Protein AF-A0A955EM71-F1 (afdb_monomer_lite)

Structure (mmCIF, N/CA/C/O backbone):
data_AF-A0A955EM71-F1
#
_entry.id   AF-A0A955EM71-F1
#
loop_
_atom_site.group_PDB
_atom_site.id
_atom_site.type_symbol
_atom_site.label_atom_id
_atom_site.label_alt_id
_atom_site.label_comp_id
_atom_site.label_asym_id
_atom_site.label_entity_id
_atom_site.label_seq_id
_atom_site.pdbx_PDB_ins_code
_atom_site.Cartn_x
_atom_site.Cartn_y
_atom_site.Cartn_z
_atom_site.occupancy
_atom_site.B_iso_or_equiv
_atom_site.auth_seq_id
_atom_site.auth_comp_id
_atom_site.auth_asym_id
_atom_site.auth_atom_id
_atom_site.pdbx_PDB_model_num
ATOM 1 N N . MET A 1 1 ? -5.332 15.542 6.026 1.00 50.16 1 MET A N 1
ATOM 2 C CA . MET A 1 1 ? -4.332 14.637 5.417 1.00 50.16 1 MET A CA 1
ATOM 3 C C . MET A 1 1 ? -4.246 15.024 3.957 1.00 50.16 1 MET A C 1
ATOM 5 O O . MET A 1 1 ? -5.285 15.020 3.312 1.00 50.16 1 MET A O 1
ATOM 9 N N . SER A 1 2 ? -3.079 15.466 3.499 1.00 53.59 2 SER A N 1
ATOM 10 C CA . SER A 1 2 ? -2.842 15.861 2.108 1.00 53.59 2 SER A CA 1
ATOM 11 C C . SER A 1 2 ? -3.211 14.728 1.152 1.00 53.59 2 SER A C 1
ATOM 13 O O . SER A 1 2 ? -2.983 13.557 1.464 1.00 53.59 2 SER A O 1
ATOM 15 N N . ASP A 1 3 ? -3.807 15.078 0.014 1.00 66.94 3 ASP A N 1
ATOM 16 C CA . ASP A 1 3 ? -4.142 14.113 -1.027 1.00 66.94 3 ASP A CA 1
ATOM 17 C C . ASP A 1 3 ? -2.846 13.461 -1.525 1.00 66.94 3 ASP A C 1
ATOM 19 O O . ASP A 1 3 ? -1.905 14.137 -1.951 1.00 66.94 3 ASP A O 1
ATOM 23 N N . VAL A 1 4 ? -2.739 12.142 -1.375 1.00 77.75 4 VAL A N 1
ATOM 24 C CA . VAL A 1 4 ? -1.519 11.417 -1.731 1.00 77.75 4 VAL A CA 1
ATOM 25 C C . VAL A 1 4 ? -1.527 11.208 -3.240 1.00 77.75 4 VAL A C 1
ATOM 27 O O . VAL A 1 4 ? -2.297 10.399 -3.746 1.00 77.75 4 VAL A O 1
ATOM 30 N N . GLN A 1 5 ? -0.646 11.900 -3.964 1.00 90.12 5 GLN A N 1
ATOM 31 C CA . GLN A 1 5 ? -0.513 11.713 -5.409 1.00 90.12 5 GLN 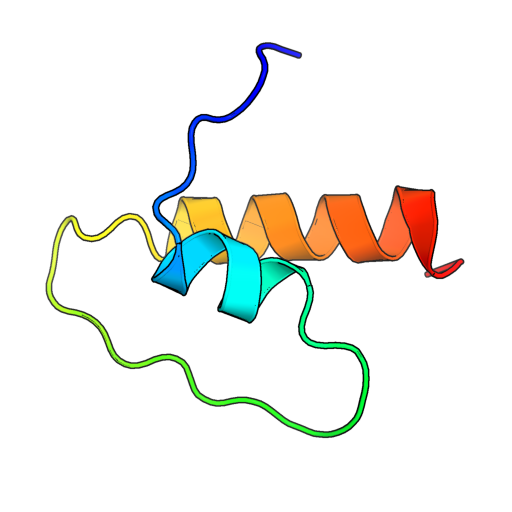A CA 1
ATOM 32 C C . GLN A 1 5 ? 0.096 10.334 -5.723 1.00 9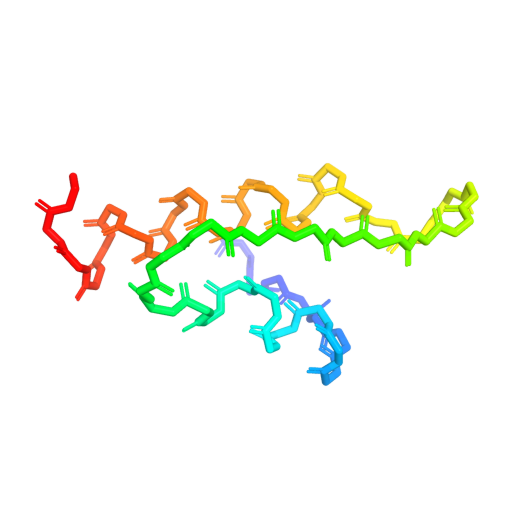0.12 5 GLN A C 1
ATOM 34 O O . GLN A 1 5 ? 1.281 10.088 -5.464 1.00 90.12 5 GLN A O 1
ATOM 39 N N . LEU A 1 6 ? -0.720 9.431 -6.272 1.00 95.50 6 LEU A N 1
ATOM 40 C CA . LEU A 1 6 ? -0.341 8.077 -6.689 1.00 95.50 6 LEU A CA 1
ATOM 41 C C . LEU A 1 6 ? -0.123 8.013 -8.206 1.00 95.50 6 LEU A C 1
ATOM 43 O O . LEU A 1 6 ? -0.801 8.706 -8.962 1.00 95.50 6 LEU A O 1
ATOM 47 N N . SER A 1 7 ? 0.798 7.157 -8.659 1.00 96.81 7 SER A N 1
ATOM 48 C CA . SER A 1 7 ? 0.837 6.762 -10.074 1.00 96.81 7 SER A CA 1
ATOM 49 C C . SER A 1 7 ? -0.359 5.857 -10.416 1.00 96.81 7 SER A C 1
ATOM 51 O O . SER A 1 7 ? -0.962 5.278 -9.505 1.00 96.81 7 SER A O 1
ATOM 53 N N . PRO A 1 8 ? -0.683 5.657 -11.704 1.00 97.12 8 PRO A N 1
ATOM 54 C CA . PRO A 1 8 ? -1.738 4.729 -12.112 1.00 97.12 8 PRO A CA 1
ATOM 55 C C . PRO A 1 8 ? -1.538 3.293 -11.594 1.00 97.12 8 PRO A C 1
ATOM 57 O O . PRO A 1 8 ? -2.494 2.632 -11.194 1.00 97.12 8 PRO A O 1
ATOM 60 N N . GLU A 1 9 ? -0.301 2.794 -11.555 1.00 96.94 9 GLU A N 1
ATOM 61 C CA . GLU A 1 9 ? 0.029 1.457 -11.039 1.00 96.94 9 GLU A CA 1
ATOM 62 C C . GLU A 1 9 ? -0.149 1.385 -9.522 1.00 96.94 9 GLU A C 1
ATOM 64 O O . GLU A 1 9 ? -0.674 0.404 -8.995 1.00 96.94 9 GLU A O 1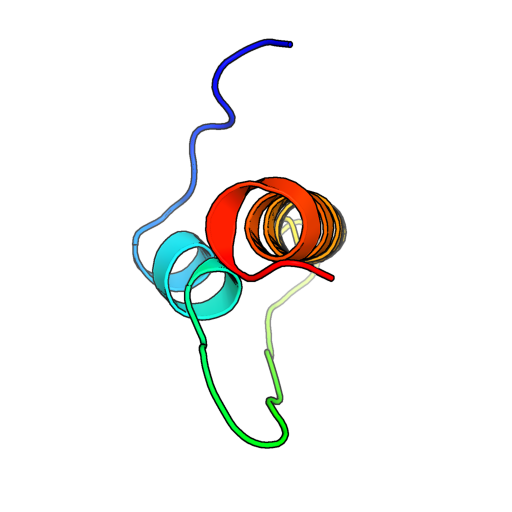
ATOM 69 N N . GLN A 1 10 ? 0.254 2.440 -8.812 1.00 97.50 10 GLN A N 1
ATOM 70 C CA . GLN A 1 10 ? 0.075 2.540 -7.367 1.00 97.50 10 GLN A CA 1
ATOM 71 C C . GLN A 1 10 ? -1.408 2.621 -6.993 1.00 97.50 10 GLN A C 1
ATOM 73 O O . GLN A 1 10 ? -1.832 1.930 -6.070 1.00 97.50 10 GLN A O 1
ATOM 78 N N . ALA A 1 11 ? -2.198 3.415 -7.721 1.00 96.81 11 ALA A N 1
ATOM 79 C CA . ALA A 1 11 ? -3.645 3.502 -7.537 1.00 96.81 11 ALA A CA 1
ATOM 80 C C . ALA A 1 11 ? -4.309 2.136 -7.752 1.00 96.81 11 ALA A C 1
ATOM 82 O O . ALA A 1 11 ? -5.071 1.683 -6.903 1.00 96.81 11 ALA A O 1
ATOM 83 N N . ARG A 1 12 ? -3.918 1.412 -8.808 1.00 96.62 12 ARG A N 1
ATOM 84 C CA . ARG A 1 12 ? -4.408 0.051 -9.077 1.00 96.62 12 ARG A CA 1
ATOM 85 C C . ARG A 1 12 ? -4.105 -0.921 -7.935 1.00 96.62 12 ARG A C 1
ATOM 87 O O . ARG A 1 12 ? -4.965 -1.711 -7.563 1.00 96.62 12 ARG A O 1
ATOM 94 N N . ALA A 1 13 ? -2.906 -0.849 -7.355 1.00 97.06 13 ALA A N 1
ATOM 95 C CA . ALA A 1 13 ? -2.542 -1.660 -6.193 1.00 97.06 13 ALA A CA 1
ATOM 96 C C . ALA A 1 13 ? -3.348 -1.285 -4.933 1.00 97.06 13 ALA A C 1
ATOM 98 O O . ALA A 1 13 ? -3.713 -2.162 -4.149 1.00 97.06 13 ALA A O 1
ATOM 99 N N . VAL A 1 14 ? -3.641 0.005 -4.738 1.00 96.69 14 VAL A N 1
ATOM 100 C CA . VAL A 1 14 ? -4.468 0.510 -3.628 1.00 96.69 14 VAL A CA 1
ATOM 101 C C . VAL A 1 14 ? -5.926 0.066 -3.760 1.00 96.69 14 VAL A C 1
ATOM 103 O O . VAL A 1 14 ? -6.537 -0.304 -2.761 1.00 96.69 14 VAL A O 1
ATOM 106 N N . GLU A 1 15 ? -6.467 0.071 -4.975 1.00 96.12 15 GLU A N 1
ATOM 107 C CA . GLU A 1 15 ? -7.871 -0.245 -5.272 1.00 96.12 15 GLU A CA 1
ATOM 108 C C . GLU A 1 15 ? -8.140 -1.745 -5.472 1.00 96.12 15 GLU A C 1
ATOM 110 O O . GLU A 1 15 ? -9.294 -2.145 -5.645 1.00 96.12 15 GLU A O 1
ATOM 115 N N . HIS A 1 16 ? -7.098 -2.585 -5.417 1.00 95.44 16 HIS A N 1
ATOM 116 C CA . HIS A 1 16 ? -7.221 -4.039 -5.525 1.00 95.44 16 HIS A CA 1
ATOM 117 C C . HIS A 1 16 ? -8.164 -4.604 -4.453 1.00 95.44 16 HIS A C 1
ATOM 119 O O . HIS A 1 16 ? -7.869 -4.556 -3.252 1.00 95.44 16 HIS A O 1
ATOM 125 N N . ALA A 1 17 ? -9.298 -5.141 -4.910 1.00 88.00 17 ALA A N 1
ATOM 126 C CA . ALA A 1 17 ? -10.480 -5.361 -4.082 1.00 88.00 17 ALA A CA 1
ATOM 127 C C . ALA A 1 17 ? -10.576 -6.754 -3.442 1.00 88.00 17 ALA A C 1
ATOM 129 O O . ALA A 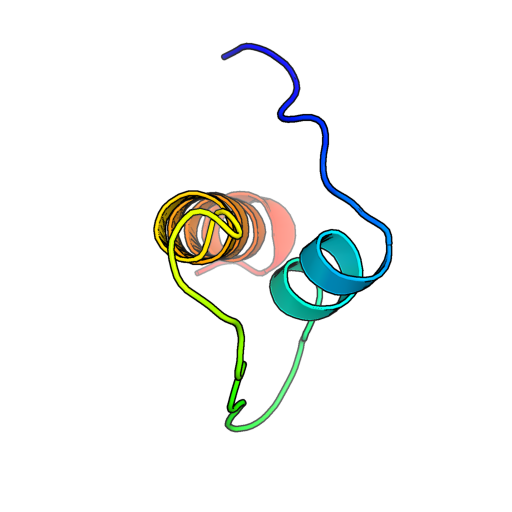1 17 ? -11.069 -6.864 -2.321 1.00 88.00 17 ALA A O 1
ATOM 130 N N . HIS A 1 18 ? -10.143 -7.812 -4.135 1.00 86.50 18 HIS A N 1
ATOM 131 C CA . HIS A 1 18 ? -10.408 -9.197 -3.730 1.00 86.50 18 HIS A CA 1
ATOM 132 C C . HIS A 1 18 ? -9.205 -10.107 -3.969 1.00 86.50 18 HIS A C 1
ATOM 134 O O . HIS A 1 18 ? -8.499 -9.955 -4.962 1.00 86.50 18 HIS A O 1
ATOM 140 N N . GLY A 1 19 ? -9.029 -11.091 -3.086 1.00 92.12 19 GLY A N 1
ATOM 141 C CA . GLY A 1 19 ? -7.945 -12.068 -3.165 1.00 92.12 19 GLY A CA 1
ATOM 142 C C . GLY A 1 19 ? -6.570 -11.495 -2.822 1.00 92.12 19 GLY A C 1
ATOM 143 O O . GLY A 1 19 ? -6.397 -10.286 -2.628 1.00 92.12 19 GLY A O 1
ATOM 144 N N . ASP A 1 20 ? -5.592 -12.390 -2.754 1.00 94.50 20 ASP A N 1
ATOM 145 C CA . ASP A 1 20 ? -4.208 -12.040 -2.455 1.00 94.50 20 ASP A CA 1
ATOM 146 C C . ASP A 1 20 ? -3.576 -11.244 -3.603 1.00 94.50 20 ASP A C 1
ATOM 148 O O . ASP A 1 20 ? -3.923 -11.408 -4.774 1.00 94.50 20 ASP A O 1
ATOM 152 N N . ALA A 1 21 ? -2.635 -10.363 -3.267 1.00 93.94 21 ALA A N 1
ATOM 153 C CA . ALA A 1 21 ? -1.924 -9.541 -4.238 1.00 93.94 21 ALA A CA 1
ATOM 154 C C . ALA A 1 21 ? -0.428 -9.485 -3.935 1.00 93.94 21 ALA A C 1
ATOM 156 O O . ALA A 1 21 ? -0.011 -9.385 -2.781 1.00 93.94 21 ALA A O 1
ATOM 157 N N . VAL A 1 22 ? 0.371 -9.464 -5.002 1.00 95.88 22 VAL A N 1
ATOM 158 C CA . VAL A 1 22 ? 1.818 -9.247 -4.954 1.00 95.88 22 VAL A CA 1
ATOM 159 C C . VAL A 1 22 ? 2.143 -7.997 -5.763 1.00 95.88 22 VAL A C 1
ATOM 161 O O . VAL A 1 22 ? 1.782 -7.893 -6.933 1.00 95.88 22 VAL A O 1
ATOM 164 N N . VAL A 1 23 ? 2.838 -7.044 -5.141 1.00 94.94 23 VAL A N 1
ATOM 165 C CA . VAL A 1 23 ? 3.288 -5.804 -5.788 1.00 94.94 23 VAL A CA 1
ATOM 166 C C . VAL A 1 23 ? 4.811 -5.791 -5.807 1.00 94.94 23 VAL A C 1
ATOM 168 O O . VAL A 1 23 ? 5.451 -5.687 -4.761 1.00 94.94 23 VAL A O 1
ATOM 171 N N . VAL A 1 24 ? 5.396 -5.875 -7.002 1.00 96.19 24 VAL A N 1
ATOM 172 C CA . VAL A 1 24 ? 6.851 -5.863 -7.200 1.00 96.19 24 VAL A CA 1
ATOM 173 C C . VAL A 1 24 ? 7.277 -4.491 -7.705 1.00 96.19 24 VAL A C 1
ATOM 175 O O . VAL A 1 24 ? 6.770 -4.008 -8.713 1.00 96.19 24 VAL A O 1
ATOM 178 N N . ALA A 1 25 ? 8.211 -3.849 -7.003 1.00 95.88 25 ALA A N 1
ATOM 179 C CA . ALA A 1 25 ? 8.757 -2.561 -7.414 1.00 95.88 25 ALA A CA 1
ATOM 180 C C . ALA A 1 25 ? 10.145 -2.306 -6.803 1.00 95.88 25 ALA A C 1
ATOM 182 O O . ALA A 1 25 ? 10.421 -2.706 -5.664 1.00 95.88 25 ALA A O 1
ATOM 183 N N 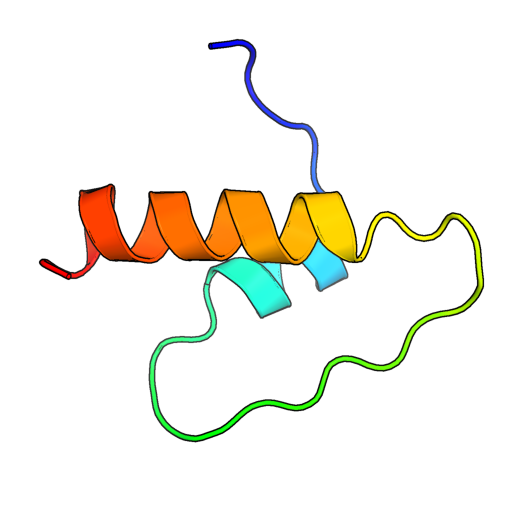. GLY A 1 26 ? 10.987 -1.569 -7.535 1.00 96.94 26 GLY A N 1
ATOM 184 C CA . GLY A 1 26 ? 12.348 -1.199 -7.125 1.00 96.94 26 GLY A CA 1
ATOM 185 C C . GLY A 1 26 ? 12.427 -0.345 -5.850 1.00 96.94 26 GLY A C 1
ATOM 186 O O . GLY A 1 26 ? 11.416 0.032 -5.250 1.00 96.94 26 GLY A O 1
ATOM 187 N N . ALA A 1 27 ? 13.641 -0.053 -5.384 1.00 96.81 27 ALA A N 1
ATOM 188 C CA . ALA A 1 27 ? 13.853 0.855 -4.253 1.00 96.81 27 ALA A CA 1
ATOM 189 C C . ALA A 1 27 ? 13.313 2.268 -4.563 1.00 96.81 27 ALA A C 1
ATOM 191 O O . ALA A 1 27 ? 13.288 2.687 -5.714 1.00 96.81 27 ALA A O 1
ATOM 192 N N . GLY A 1 28 ? 12.819 2.984 -3.547 1.00 95.06 28 GLY A N 1
ATOM 193 C CA . GLY A 1 28 ? 12.292 4.349 -3.716 1.00 95.06 28 GLY A CA 1
ATOM 194 C C . GLY A 1 28 ? 10.950 4.471 -4.457 1.00 95.06 28 GLY A C 1
ATOM 195 O O . GLY A 1 28 ? 10.382 5.554 -4.503 1.00 95.06 28 GLY A O 1
ATOM 196 N N . SER A 1 29 ? 10.370 3.376 -4.957 1.00 96.06 29 SER A N 1
ATOM 197 C CA . SER A 1 29 ? 9.115 3.381 -5.734 1.00 96.06 29 SER A C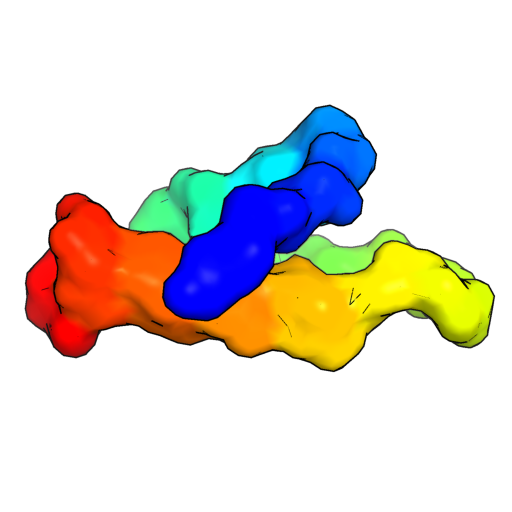A 1
ATOM 198 C C . SER A 1 29 ? 7.838 3.673 -4.933 1.00 96.06 29 SER A C 1
ATOM 200 O O . SER A 1 29 ? 6.735 3.598 -5.473 1.00 96.06 29 SER A O 1
ATOM 202 N N . GLY A 1 30 ? 7.951 3.963 -3.633 1.00 95.81 30 GLY A N 1
ATOM 203 C CA . GLY A 1 30 ? 6.805 4.276 -2.780 1.00 95.81 30 GLY A CA 1
ATOM 204 C C . GLY A 1 30 ? 6.020 3.065 -2.260 1.00 95.81 30 GLY A C 1
ATOM 205 O O . GLY A 1 30 ? 4.843 3.218 -1.954 1.00 95.81 30 GLY A O 1
ATOM 206 N N . LYS A 1 31 ? 6.632 1.880 -2.106 1.00 97.00 31 LYS A N 1
ATOM 207 C CA . LYS A 1 31 ? 5.963 0.675 -1.557 1.00 97.00 31 LYS A CA 1
ATOM 208 C C . LYS A 1 31 ? 5.231 0.929 -0.233 1.00 97.00 31 LYS A C 1
ATOM 210 O O . LYS A 1 31 ? 4.063 0.584 -0.103 1.00 97.00 31 LYS A O 1
ATOM 215 N N . THR A 1 32 ? 5.884 1.593 0.722 1.00 96.00 32 THR A N 1
ATOM 216 C CA . THR A 1 32 ? 5.264 1.940 2.012 1.00 96.00 32 THR A CA 1
ATOM 217 C C . THR A 1 32 ? 4.071 2.876 1.832 1.00 96.00 32 THR A C 1
ATOM 219 O O . THR A 1 32 ? 3.046 2.680 2.472 1.00 96.00 32 THR A O 1
ATOM 222 N N . ARG A 1 33 ? 4.166 3.844 0.910 1.00 95.56 33 ARG A N 1
ATOM 223 C CA . ARG A 1 33 ? 3.061 4.745 0.553 1.00 95.56 33 ARG A CA 1
ATOM 224 C C . ARG A 1 33 ? 1.877 3.977 -0.039 1.00 95.56 33 ARG A C 1
ATOM 226 O O . ARG A 1 33 ? 0.746 4.239 0.336 1.00 95.56 33 ARG A O 1
ATOM 233 N N . VAL A 1 34 ? 2.131 3.003 -0.914 1.00 96.75 34 VAL A N 1
ATOM 234 C CA . VAL A 1 34 ? 1.083 2.123 -1.461 1.00 96.75 34 VAL A CA 1
ATOM 235 C C . VAL A 1 34 ? 0.418 1.312 -0.349 1.00 96.75 34 VAL A C 1
ATOM 237 O O . VAL A 1 34 ? -0.807 1.260 -0.296 1.00 96.75 34 VAL A O 1
ATOM 240 N N . LEU A 1 35 ? 1.194 0.729 0.572 1.00 96.19 35 LEU A N 1
ATOM 241 C CA . LEU A 1 35 ? 0.647 -0.047 1.691 1.00 96.19 35 LEU A CA 1
ATOM 242 C C . LEU A 1 35 ? -0.226 0.806 2.622 1.00 96.19 35 LEU A C 1
ATOM 244 O O . LEU A 1 35 ? -1.330 0.388 2.966 1.00 96.19 35 LEU A O 1
ATOM 248 N N . THR A 1 36 ? 0.221 2.008 2.999 1.00 96.56 36 THR A N 1
ATOM 249 C CA . THR A 1 36 ? -0.555 2.893 3.883 1.00 96.56 36 THR A CA 1
ATOM 250 C C . THR A 1 36 ? -1.797 3.447 3.192 1.00 96.56 36 THR A C 1
ATOM 252 O O . THR A 1 36 ? -2.877 3.441 3.783 1.00 96.56 36 THR A O 1
ATOM 255 N N . SER A 1 37 ? -1.692 3.859 1.926 1.00 96.19 37 SER A N 1
ATOM 256 C CA . SER A 1 37 ? -2.849 4.265 1.124 1.00 96.19 37 SER A CA 1
ATOM 257 C C . SER A 1 37 ? -3.855 3.125 0.952 1.00 96.19 37 SER A C 1
ATOM 259 O O . SER A 1 37 ? -5.055 3.368 1.064 1.00 96.19 37 SER A O 1
ATOM 261 N N . ARG A 1 38 ? -3.393 1.881 0.753 1.00 95.44 38 ARG A N 1
ATOM 262 C CA . ARG A 1 38 ? -4.264 0.701 0.666 1.00 95.44 38 ARG A CA 1
ATOM 263 C C . ARG A 1 38 ? -4.979 0.434 1.982 1.00 95.44 38 ARG A C 1
ATOM 265 O O . ARG A 1 38 ? -6.189 0.254 1.974 1.00 95.44 38 ARG A O 1
ATOM 272 N N . PHE A 1 39 ? -4.267 0.466 3.106 1.00 95.06 39 PHE A N 1
ATOM 273 C CA . PHE A 1 39 ? -4.889 0.328 4.424 1.00 95.06 39 PHE A CA 1
ATOM 274 C C . PHE A 1 39 ? -6.001 1.368 4.632 1.00 95.06 39 PHE A C 1
ATOM 276 O O . PHE A 1 39 ? -7.131 1.014 4.956 1.00 95.06 39 PHE A O 1
ATOM 283 N N . LEU A 1 40 ? -5.724 2.645 4.347 1.00 95.44 40 LEU A N 1
ATOM 284 C CA . LEU A 1 40 ? -6.727 3.708 4.456 1.00 95.44 40 LEU A CA 1
ATOM 285 C C . LEU A 1 40 ? -7.902 3.520 3.488 1.00 95.44 40 LEU A C 1
ATOM 287 O O . LEU A 1 40 ? -9.037 3.806 3.864 1.00 95.44 40 LEU A O 1
ATOM 291 N N . HIS A 1 41 ? -7.654 3.068 2.254 1.00 94.50 41 HIS A N 1
ATOM 292 C CA . HIS A 1 41 ? -8.710 2.759 1.287 1.00 94.50 41 HIS A CA 1
ATOM 293 C C . HIS A 1 41 ? -9.637 1.667 1.821 1.00 94.50 41 HIS A C 1
ATOM 295 O O . HIS A 1 41 ? -10.857 1.821 1.780 1.00 94.50 41 HIS A O 1
ATOM 301 N N . LEU A 1 42 ? -9.059 0.595 2.357 1.00 93.88 42 LEU A N 1
ATOM 302 C CA . LEU A 1 42 ? -9.801 -0.523 2.917 1.00 93.88 42 LEU A CA 1
ATOM 303 C C . LEU A 1 42 ? -10.669 -0.087 4.107 1.00 93.88 42 LEU A C 1
ATOM 305 O O . LEU A 1 42 ? -11.873 -0.341 4.091 1.00 93.88 42 LEU A O 1
ATOM 309 N N . VAL A 1 43 ? -10.100 0.667 5.052 1.00 94.88 43 VAL A N 1
ATOM 310 C CA . VAL A 1 43 ? -10.839 1.193 6.213 1.00 94.88 43 VAL A CA 1
ATOM 311 C C . VAL A 1 43 ? -11.965 2.142 5.789 1.00 94.88 43 VAL A C 1
ATOM 313 O O . VAL A 1 43 ? -13.100 2.041 6.238 1.00 94.88 43 VAL A O 1
ATOM 316 N N . ARG A 1 44 ? -11.682 3.082 4.880 1.00 93.75 44 ARG A N 1
ATOM 317 C CA . ARG A 1 44 ? -12.641 4.143 4.523 1.00 93.75 44 ARG A CA 1
ATOM 318 C C . ARG A 1 44 ? -13.721 3.710 3.539 1.00 93.75 44 ARG A C 1
ATOM 320 O O . ARG A 1 44 ? -14.786 4.315 3.529 1.00 93.75 44 ARG A O 1
ATOM 327 N N . ARG A 1 45 ? -13.426 2.763 2.643 1.00 92.81 45 ARG A N 1
ATOM 328 C CA . ARG A 1 45 ? -14.299 2.434 1.500 1.00 92.81 45 ARG A CA 1
ATOM 329 C C . ARG A 1 45 ? -14.775 0.989 1.461 1.00 92.81 45 ARG A C 1
ATOM 331 O O . ARG A 1 45 ? -15.708 0.704 0.718 1.00 92.81 45 ARG A O 1
ATOM 338 N N . ARG A 1 46 ? -14.135 0.076 2.194 1.00 85.75 46 ARG A N 1
ATOM 339 C CA . ARG A 1 46 ? -14.453 -1.361 2.146 1.00 85.75 46 ARG A CA 1
ATOM 340 C C . ARG A 1 46 ? -14.885 -1.939 3.493 1.00 85.75 46 ARG A C 1
ATOM 342 O O . ARG A 1 46 ? -15.184 -3.125 3.540 1.00 85.75 46 ARG A O 1
ATOM 349 N N . GLY A 1 47 ? -14.978 -1.115 4.539 1.00 83.38 47 GLY A N 1
ATOM 350 C CA . GLY A 1 47 ? -15.479 -1.539 5.849 1.00 83.38 47 GLY A CA 1
ATOM 351 C C . GLY A 1 47 ? -14.558 -2.527 6.560 1.00 83.38 47 GLY A C 1
ATOM 352 O O . GLY A 1 47 ? -15.046 -3.371 7.308 1.00 83.38 47 GLY A O 1
ATOM 353 N N . LEU A 1 48 ? -13.253 -2.438 6.283 1.00 73.06 48 LEU A N 1
ATOM 354 C CA . LEU A 1 48 ? -12.234 -2.971 7.185 1.00 73.06 48 LEU A CA 1
ATOM 355 C C . LEU A 1 48 ? -12.100 -2.098 8.436 1.00 73.06 48 LEU A C 1
ATOM 357 O O . LEU A 1 48 ? -12.354 -0.876 8.336 1.00 73.06 48 LEU A O 1
#

Sequence (48 aa):
MSDVQLSPEQARAVEHAHGDAVVVAGAGSGKTRVLTSRFLHLVRRRGL

pLDDT: mean 91.5, std 10.35, range [50.16, 97.5]

Secondary structure (DSSP, 8-state):
-------HHHHHHHH--SS-------TTS-HHHHHHHHHHHHHHHS--

Foldseek 3Di:
DDDDDDDPLLVCLLPPDDDDDDDDDDPPNCPVVSVVSSVVCCVPPVVD

Radius of gyration: 10.69 Å; chains: 1; bounding box: 29×28×19 Å